Protein AF-A0A2N1TGT5-F1 (afdb_monomer)

pLDDT: mean 75.74, std 11.88, range [37.88, 87.62]

Solvent-accessible surface area (backbone atoms only — not comparable to full-atom values): 3718 Å² total; per-residue (Å²): 133,84,78,68,55,61,90,70,34,69,62,57,57,49,25,72,75,38,56,88,40,74,68,16,50,48,44,64,55,48,53,75,74,33,65,45,50,52,52,53,45,70,74,41,54,76,66,60,39,50,55,49,22,72,75,74,51,79,72,90,125

Sequence (61 aa):
MKQSNCETCPMRKKYDKNPKSLVGRFWKWHIGFCPGWKSYLLSKSPEEREELFKVYGRRNL

Mean predicted aligned error: 6.71 Å

Foldseek 3Di:
DPPLVPVPPVLVVVCVVPCPDPSNVVSLVVLLVDPSNVVVLVVDDPVVNVVVCVVSNDDDD

Radius of gyration: 11.29 Å; Cα contacts (8 Å, |Δi|>4): 33; chains: 1; bounding box: 23×25×26 Å

Secondary structure (DSSP, 8-state):
------TT-HHHHHHHH-TTSHHHHHHHHHHHH-HHHHHHHHHS-HHHHHHHHHHH-----

Structure (mmCIF, N/CA/C/O backbone):
data_AF-A0A2N1TGT5-F1
#
_entry.id   AF-A0A2N1TGT5-F1
#
loop_
_atom_site.group_PDB
_atom_site.id
_atom_site.type_symbol
_atom_site.label_atom_id
_atom_site.label_alt_id
_atom_site.label_comp_id
_atom_site.label_asym_id
_atom_site.label_entity_id
_atom_site.label_seq_id
_atom_site.pdbx_PDB_ins_code
_atom_site.Cartn_x
_atom_site.Cartn_y
_atom_site.Cartn_z
_atom_site.occupancy
_atom_site.B_iso_or_equiv
_atom_site.auth_seq_id
_atom_site.auth_comp_id
_atom_site.auth_asym_id
_atom_site.auth_atom_id
_atom_site.pdbx_PDB_model_num
ATOM 1 N N . MET A 1 1 ? 12.911 -9.765 -18.480 1.00 37.88 1 MET A N 1
ATOM 2 C CA . MET A 1 1 ? 12.883 -9.536 -17.018 1.00 37.88 1 MET A CA 1
ATOM 3 C C . MET A 1 1 ? 12.663 -8.047 -16.776 1.00 37.88 1 MET A C 1
ATOM 5 O O . MET A 1 1 ? 13.564 -7.269 -17.053 1.00 37.88 1 MET A O 1
ATOM 9 N N . LYS A 1 2 ? 11.456 -7.608 -16.393 1.00 40.19 2 LYS A N 1
ATOM 10 C CA . LYS A 1 2 ? 11.214 -6.179 -16.118 1.00 40.19 2 LYS A CA 1
ATOM 11 C C . LYS A 1 2 ? 11.688 -5.895 -14.697 1.00 40.19 2 LYS A C 1
ATOM 13 O O . LYS A 1 2 ? 11.057 -6.351 -13.752 1.00 40.19 2 LYS A O 1
ATOM 18 N N . GLN A 1 3 ? 12.830 -5.220 -14.588 1.00 43.88 3 GLN A N 1
ATOM 19 C CA . GLN A 1 3 ? 13.445 -4.803 -13.330 1.00 43.88 3 GLN A CA 1
ATOM 20 C C . GLN A 1 3 ? 12.399 -4.156 -12.417 1.00 43.88 3 GLN A C 1
ATOM 22 O O . GLN A 1 3 ? 11.726 -3.193 -12.792 1.00 43.88 3 GLN A O 1
ATOM 27 N N . SER A 1 4 ? 12.241 -4.745 -11.237 1.00 49.84 4 SER A N 1
ATOM 28 C CA . SER A 1 4 ? 11.238 -4.425 -10.227 1.00 49.84 4 SER A CA 1
ATOM 29 C C . SER A 1 4 ? 11.538 -3.091 -9.536 1.00 49.84 4 SER A C 1
ATOM 31 O O . SER A 1 4 ? 11.762 -3.051 -8.334 1.00 49.84 4 SER A O 1
ATOM 33 N N . ASN A 1 5 ? 11.523 -1.976 -10.267 1.00 54.06 5 ASN A N 1
ATOM 34 C CA . ASN A 1 5 ? 11.696 -0.629 -9.709 1.00 54.06 5 ASN A CA 1
ATOM 35 C C . ASN A 1 5 ? 10.411 -0.146 -9.003 1.00 54.06 5 ASN A C 1
ATOM 37 O O . ASN A 1 5 ? 9.887 0.937 -9.267 1.00 54.06 5 ASN A O 1
ATOM 41 N N . CYS A 1 6 ? 9.858 -0.965 -8.103 1.00 62.12 6 CYS A N 1
ATOM 42 C CA . CYS A 1 6 ? 8.767 -0.555 -7.218 1.00 62.12 6 CYS A CA 1
ATOM 43 C C . CYS A 1 6 ? 9.212 0.531 -6.228 1.00 62.12 6 CYS A C 1
ATOM 45 O O . CYS A 1 6 ? 8.372 1.299 -5.756 1.00 62.12 6 CYS A O 1
ATOM 47 N N . GLU A 1 7 ? 10.518 0.641 -5.976 1.00 56.47 7 GLU A N 1
ATOM 48 C CA . GLU A 1 7 ? 11.147 1.744 -5.244 1.00 56.47 7 GLU A CA 1
ATOM 49 C C . GLU A 1 7 ? 10.932 3.090 -5.952 1.00 56.47 7 GLU A C 1
ATOM 51 O O . GLU A 1 7 ? 10.643 4.092 -5.305 1.00 56.47 7 GLU A O 1
ATOM 56 N N . THR A 1 8 ? 10.942 3.101 -7.289 1.00 57.31 8 THR A N 1
ATOM 57 C CA . THR A 1 8 ? 10.724 4.300 -8.116 1.00 57.31 8 THR A CA 1
ATOM 58 C C . THR A 1 8 ? 9.303 4.396 -8.676 1.00 57.31 8 THR A C 1
ATOM 60 O O . THR A 1 8 ? 9.058 5.154 -9.612 1.00 57.31 8 THR A O 1
ATOM 63 N N . CYS A 1 9 ? 8.334 3.639 -8.144 1.00 71.06 9 CYS A N 1
ATOM 64 C CA . CYS A 1 9 ? 6.977 3.647 -8.687 1.00 71.06 9 CYS A CA 1
ATOM 65 C C . CYS A 1 9 ? 6.322 5.031 -8.483 1.00 71.06 9 CYS A C 1
ATOM 67 O O . CYS A 1 9 ? 5.988 5.394 -7.348 1.00 71.06 9 CYS A O 1
ATOM 69 N N . PRO A 1 10 ? 6.038 5.799 -9.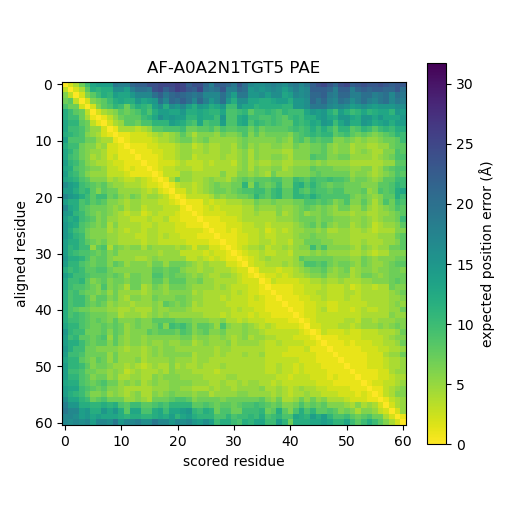556 1.00 67.81 10 PRO A N 1
ATOM 70 C CA . PRO A 1 10 ? 5.455 7.134 -9.430 1.00 67.81 10 PRO A CA 1
ATOM 71 C C . PRO A 1 10 ? 4.055 7.086 -8.814 1.00 67.81 10 PRO A C 1
ATOM 73 O O . PRO A 1 10 ? 3.607 8.053 -8.202 1.00 67.81 10 PRO A O 1
ATOM 76 N N . MET A 1 11 ? 3.361 5.949 -8.928 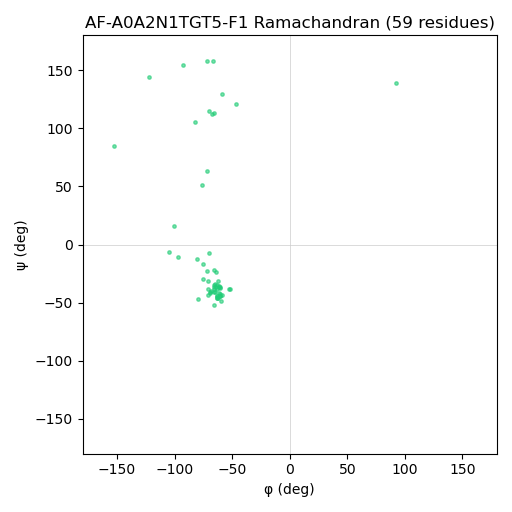1.00 71.38 11 MET A N 1
ATOM 77 C CA . MET A 1 11 ? 2.060 5.787 -8.297 1.00 71.38 11 MET A CA 1
ATOM 78 C C . MET A 1 11 ? 2.150 5.565 -6.779 1.00 71.38 11 MET A C 1
ATOM 80 O O . MET A 1 11 ? 1.269 6.043 -6.070 1.00 71.38 11 MET A O 1
ATOM 84 N N . ARG A 1 12 ? 3.232 4.953 -6.260 1.00 78.69 12 ARG A N 1
ATOM 85 C CA . ARG A 1 12 ? 3.482 4.873 -4.806 1.00 78.69 12 ARG A CA 1
ATOM 86 C C . ARG A 1 12 ? 3.678 6.270 -4.230 1.00 78.69 12 ARG A C 1
ATOM 88 O O . ARG A 1 12 ? 3.048 6.608 -3.240 1.00 78.69 12 ARG A O 1
ATOM 95 N N . LYS A 1 13 ? 4.461 7.112 -4.911 1.00 80.25 13 LYS A N 1
ATOM 96 C CA . LYS A 1 13 ? 4.668 8.518 -4.526 1.00 80.25 13 LYS A CA 1
ATOM 97 C C . LYS A 1 13 ? 3.363 9.324 -4.528 1.00 80.25 13 LYS A C 1
ATOM 99 O O . LYS A 1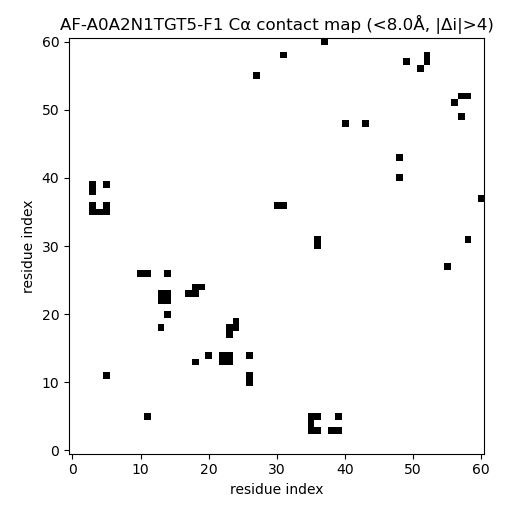 13 ? 3.150 10.165 -3.661 1.00 80.25 13 LYS A O 1
ATOM 104 N N . LYS A 1 14 ? 2.464 9.057 -5.483 1.00 77.62 14 LYS A N 1
ATOM 105 C CA . LYS A 1 14 ? 1.124 9.672 -5.517 1.00 77.62 14 LYS A CA 1
ATOM 106 C C . LYS A 1 14 ? 0.231 9.184 -4.372 1.00 77.62 14 LYS A C 1
ATOM 108 O O . LYS A 1 14 ? -0.485 10.001 -3.800 1.00 77.62 14 LYS A O 1
ATOM 113 N N . TYR A 1 15 ? 0.286 7.893 -4.037 1.00 82.06 15 TYR A N 1
ATOM 114 C CA . TYR A 1 15 ? -0.420 7.337 -2.881 1.00 82.06 15 TYR A CA 1
ATOM 115 C C . TYR A 1 15 ? 0.093 7.933 -1.568 1.00 82.06 15 TYR A C 1
ATOM 117 O O . TYR A 1 15 ? -0.714 8.339 -0.746 1.00 82.06 15 TYR A O 1
ATOM 125 N N . ASP A 1 16 ? 1.411 8.043 -1.405 1.00 79.62 16 ASP A N 1
ATOM 126 C CA . ASP A 1 16 ? 2.047 8.629 -0.222 1.00 79.62 16 ASP A CA 1
ATOM 127 C C . ASP A 1 16 ? 1.635 10.097 -0.026 1.00 79.62 16 ASP A C 1
ATOM 129 O O . ASP A 1 16 ? 1.233 10.505 1.059 1.00 79.62 16 ASP A O 1
ATOM 133 N N . LYS A 1 17 ? 1.597 10.866 -1.124 1.00 83.25 17 LYS A N 1
ATOM 134 C CA . LYS A 1 17 ? 1.157 12.266 -1.103 1.00 83.25 17 LYS A CA 1
ATOM 135 C C . LYS A 1 17 ? -0.327 12.427 -0.755 1.00 83.25 17 LYS A C 1
ATOM 137 O O . LYS A 1 17 ? -0.684 13.408 -0.116 1.00 83.25 17 LYS A O 1
ATOM 142 N N . ASN A 1 18 ? -1.204 11.542 -1.237 1.00 81.75 18 ASN A N 1
ATOM 143 C CA . ASN A 1 18 ? -2.648 11.617 -0.990 1.00 81.75 18 ASN A CA 1
ATOM 144 C C . ASN A 1 18 ? -3.317 10.225 -1.037 1.00 81.75 18 ASN A C 1
ATOM 146 O O . ASN A 1 18 ? -3.905 9.843 -2.059 1.00 81.75 18 ASN A O 1
ATOM 150 N N . PRO A 1 19 ? -3.310 9.470 0.076 1.00 77.69 19 PRO A N 1
ATOM 151 C CA . PRO A 1 19 ? -3.838 8.104 0.101 1.00 77.69 19 PRO A CA 1
ATOM 152 C C . PRO A 1 19 ? -5.371 8.052 0.020 1.00 77.69 19 PRO A C 1
ATOM 154 O O . PRO A 1 19 ? -5.938 7.047 -0.410 1.00 77.69 19 PRO A O 1
ATOM 157 N N . LYS A 1 20 ? -6.058 9.141 0.397 1.00 79.31 20 LYS A N 1
ATOM 158 C CA . LYS A 1 20 ? -7.526 9.264 0.343 1.00 79.31 20 LYS A CA 1
ATOM 159 C C . LYS A 1 20 ? -8.077 9.613 -1.045 1.00 79.31 20 LYS A C 1
ATOM 161 O O . LYS A 1 20 ? -9.282 9.491 -1.252 1.00 79.31 20 LYS A O 1
ATOM 166 N N . SER A 1 21 ? -7.235 10.024 -1.993 1.00 83.31 21 SER A N 1
ATOM 167 C CA . SER A 1 21 ? -7.696 10.401 -3.334 1.00 83.31 21 SER A CA 1
ATOM 168 C C . SER A 1 21 ? -8.135 9.187 -4.155 1.00 83.31 21 SER A C 1
ATOM 170 O O . SER A 1 21 ? -7.681 8.065 -3.926 1.00 83.31 21 SER A O 1
ATOM 172 N N . LEU A 1 22 ? -8.968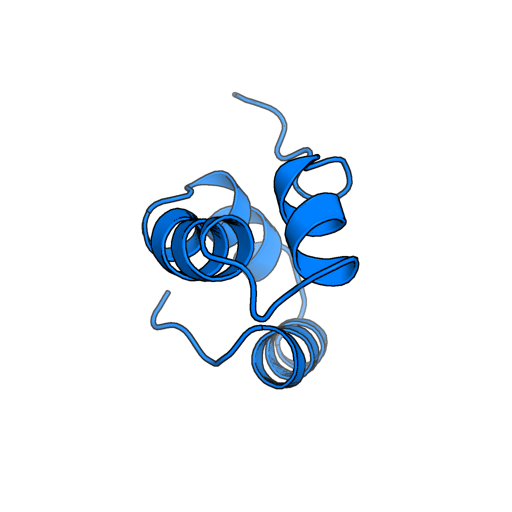 9.416 -5.177 1.00 83.19 22 LEU A N 1
ATOM 173 C CA . LEU A 1 22 ? -9.400 8.381 -6.131 1.00 83.19 22 LEU A CA 1
ATOM 174 C C . LEU A 1 22 ? -8.205 7.629 -6.742 1.00 83.19 22 LEU A C 1
ATOM 176 O O . LEU A 1 22 ? -8.231 6.407 -6.850 1.00 83.19 22 LEU A O 1
ATOM 180 N N . VAL A 1 23 ? -7.114 8.346 -7.031 1.00 81.62 23 VAL A N 1
ATOM 181 C CA . VAL A 1 23 ? -5.843 7.773 -7.505 1.00 81.62 23 VAL A CA 1
ATOM 182 C C . VAL A 1 23 ? -5.173 6.888 -6.446 1.00 81.62 23 VAL A C 1
ATOM 184 O O . VAL A 1 23 ? -4.606 5.857 -6.791 1.00 81.62 23 VAL A O 1
ATOM 187 N N . GLY A 1 24 ? -5.254 7.246 -5.161 1.00 82.31 24 GLY A N 1
ATOM 188 C CA . GLY A 1 24 ? -4.721 6.441 -4.059 1.00 82.31 24 GLY A CA 1
ATOM 189 C C . GLY A 1 24 ? -5.517 5.148 -3.846 1.00 82.31 24 GLY A C 1
ATOM 190 O O . GLY A 1 24 ? -4.938 4.070 -3.703 1.00 82.31 24 GLY A O 1
ATOM 191 N N . ARG A 1 25 ? -6.851 5.217 -3.937 1.00 83.31 25 ARG A N 1
ATOM 192 C CA . ARG A 1 25 ? -7.719 4.026 -3.954 1.00 83.31 25 ARG A CA 1
ATOM 193 C C . ARG A 1 25 ? -7.453 3.139 -5.166 1.00 83.31 25 ARG A C 1
ATOM 195 O O . ARG A 1 25 ? -7.286 1.932 -4.995 1.00 83.31 25 ARG A O 1
ATOM 202 N N . PHE A 1 26 ? -7.340 3.732 -6.354 1.00 84.31 26 PHE A N 1
ATOM 203 C CA . PHE A 1 26 ? -6.972 3.010 -7.569 1.00 84.31 26 PHE A CA 1
ATOM 204 C C . PHE A 1 26 ? -5.607 2.344 -7.411 1.00 84.31 26 PHE A C 1
ATOM 206 O O . PHE A 1 26 ? -5.463 1.169 -7.721 1.00 84.31 26 PHE A O 1
ATOM 213 N N . TRP A 1 27 ? -4.626 3.043 -6.834 1.00 82.38 27 TRP A N 1
ATOM 214 C CA . TRP A 1 27 ? -3.314 2.472 -6.563 1.00 82.38 27 TRP A CA 1
ATOM 215 C C . TRP A 1 27 ? -3.392 1.277 -5.613 1.00 82.38 27 TRP A C 1
ATOM 217 O O . TRP A 1 27 ? -2.782 0.252 -5.896 1.00 82.38 27 TRP A O 1
ATOM 227 N N . LYS A 1 28 ? -4.170 1.370 -4.527 1.00 81.25 28 LYS A N 1
ATOM 228 C CA . LYS A 1 28 ? -4.350 0.279 -3.557 1.00 81.25 28 LYS A CA 1
ATOM 229 C C . LYS A 1 28 ? -4.964 -0.975 -4.187 1.00 81.25 28 LYS A C 1
ATOM 231 O O . LYS A 1 28 ? -4.595 -2.084 -3.796 1.00 81.25 28 LYS A O 1
ATOM 236 N N . TRP A 1 29 ? -5.875 -0.790 -5.140 1.00 83.38 29 TRP A N 1
ATOM 237 C CA . TRP A 1 29 ? -6.438 -1.862 -5.960 1.00 83.38 29 TRP A CA 1
ATOM 238 C C . TRP A 1 29 ? -5.407 -2.398 -6.963 1.00 83.38 29 TRP A C 1
ATOM 240 O O . TRP A 1 29 ? -5.215 -3.608 -7.066 1.00 83.38 29 TRP A O 1
ATOM 250 N N . HIS A 1 30 ? -4.655 -1.513 -7.622 1.00 79.81 30 HIS A N 1
ATOM 251 C CA . HIS A 1 30 ? -3.724 -1.907 -8.675 1.00 79.81 30 HIS A CA 1
ATOM 252 C C . HIS A 1 30 ? -2.557 -2.767 -8.173 1.00 79.81 30 HIS A C 1
ATOM 254 O O . HIS A 1 30 ? -2.112 -3.688 -8.854 1.00 79.81 30 HIS A O 1
ATOM 260 N N . ILE A 1 31 ? -2.078 -2.516 -6.954 1.00 80.19 31 ILE A N 1
ATOM 261 C CA . ILE A 1 31 ? -1.010 -3.320 -6.347 1.00 80.19 31 ILE A CA 1
ATOM 262 C C . ILE A 1 31 ? -1.446 -4.742 -5.970 1.00 80.19 31 ILE A C 1
ATOM 264 O O . ILE A 1 31 ? -0.591 -5.547 -5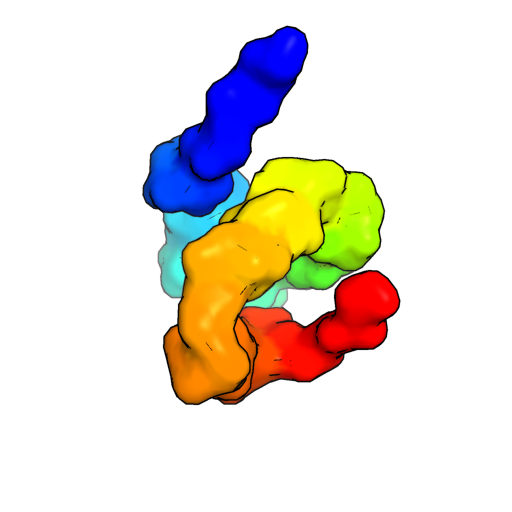.619 1.00 80.19 31 ILE A O 1
ATOM 268 N N . GLY A 1 32 ? -2.739 -5.075 -6.068 1.00 76.25 32 GLY A N 1
ATOM 269 C CA . GLY A 1 32 ? -3.212 -6.460 -5.991 1.00 76.25 32 GLY A CA 1
ATOM 270 C C . GLY A 1 32 ? -2.833 -7.284 -7.226 1.00 76.25 32 GLY A C 1
ATOM 271 O O . GLY A 1 32 ? -2.441 -8.439 -7.090 1.00 76.25 32 GLY A O 1
ATOM 272 N N . PHE A 1 33 ? -2.881 -6.678 -8.417 1.00 74.12 33 PHE A N 1
ATOM 273 C CA . PHE A 1 33 ? -2.472 -7.330 -9.666 1.00 74.12 33 PHE A CA 1
ATOM 274 C C . PHE A 1 33 ? -1.037 -6.994 -10.078 1.00 74.12 33 PHE A C 1
ATOM 276 O O . PHE A 1 33 ? -0.511 -7.600 -11.006 1.00 74.12 33 PHE A O 1
ATOM 283 N N . CYS A 1 34 ? -0.400 -6.017 -9.425 1.00 78.12 34 CYS A N 1
ATOM 284 C CA . CYS A 1 34 ? 0.927 -5.557 -9.808 1.00 78.12 34 CYS A CA 1
ATOM 285 C C . CYS A 1 34 ? 1.979 -6.651 -9.552 1.00 78.12 34 CYS A C 1
ATOM 287 O O . CYS A 1 34 ? 2.302 -6.930 -8.390 1.00 78.12 34 CYS A O 1
ATOM 289 N N . PRO A 1 35 ? 2.578 -7.231 -10.609 1.00 73.56 35 PRO A N 1
ATOM 290 C CA . PRO A 1 35 ? 3.561 -8.299 -10.450 1.00 73.56 35 PRO A CA 1
ATOM 291 C C . PRO A 1 35 ? 4.823 -7.797 -9.738 1.00 73.56 35 PRO A C 1
ATOM 293 O O . PRO A 1 35 ? 5.396 -8.509 -8.919 1.00 73.56 35 PRO A O 1
ATOM 296 N N . GLY A 1 36 ? 5.205 -6.534 -9.964 1.00 76.62 36 GLY A N 1
ATOM 297 C CA . GLY A 1 36 ? 6.349 -5.919 -9.291 1.00 76.62 36 GLY A CA 1
ATOM 298 C C . GLY A 1 36 ? 6.161 -5.791 -7.777 1.00 76.62 36 GLY A C 1
ATOM 299 O O . GLY A 1 36 ? 7.111 -6.002 -7.032 1.00 76.62 36 GLY A O 1
ATOM 300 N N . TRP A 1 37 ? 4.941 -5.503 -7.305 1.00 79.06 37 TRP A N 1
ATOM 301 C CA . TRP A 1 37 ? 4.666 -5.379 -5.869 1.00 79.06 37 TRP A CA 1
ATOM 302 C C . TRP A 1 37 ? 4.767 -6.728 -5.155 1.00 79.06 37 TRP A C 1
ATOM 304 O O . TRP A 1 37 ? 5.371 -6.807 -4.086 1.00 79.06 37 TRP A O 1
ATOM 314 N N . LYS A 1 38 ? 4.250 -7.803 -5.769 1.00 78.31 38 LYS A N 1
ATOM 315 C CA . LYS A 1 38 ? 4.453 -9.167 -5.259 1.00 78.31 38 LYS A CA 1
ATOM 316 C C . LYS A 1 38 ? 5.934 -9.520 -5.194 1.00 78.31 38 LYS A C 1
ATOM 318 O O . LYS A 1 38 ? 6.384 -9.965 -4.147 1.00 78.31 38 LYS A O 1
ATOM 323 N N . SER A 1 39 ? 6.702 -9.282 -6.259 1.00 81.06 39 SER A N 1
ATOM 324 C CA . SER A 1 39 ? 8.145 -9.563 -6.264 1.00 81.06 39 SER A CA 1
ATOM 325 C C . SER A 1 39 ? 8.916 -8.726 -5.240 1.00 81.06 39 SER A C 1
ATOM 327 O O . SER A 1 39 ? 9.808 -9.252 -4.586 1.00 81.06 39 SER A O 1
ATOM 329 N N . TYR A 1 40 ? 8.555 -7.453 -5.055 1.00 80.12 40 TYR A N 1
ATOM 330 C CA . TYR A 1 40 ? 9.146 -6.586 -4.034 1.00 80.12 40 TYR A CA 1
ATOM 331 C C . TYR A 1 40 ? 8.867 -7.112 -2.623 1.00 80.12 40 TYR A C 1
ATOM 333 O O . TYR A 1 40 ? 9.789 -7.236 -1.826 1.00 80.12 40 TYR A O 1
ATOM 341 N N . LEU A 1 41 ? 7.622 -7.502 -2.333 1.00 80.19 41 LEU A N 1
ATOM 342 C CA . LEU A 1 41 ? 7.284 -8.134 -1.060 1.00 80.19 41 LEU A CA 1
ATOM 343 C C . LEU A 1 41 ? 8.030 -9.462 -0.886 1.00 80.19 41 LEU A C 1
ATOM 345 O O . LEU A 1 41 ? 8.634 -9.670 0.156 1.00 80.19 41 LEU A O 1
ATOM 349 N N . LEU A 1 42 ? 8.061 -10.326 -1.903 1.00 81.50 42 LEU A N 1
ATOM 350 C CA . LEU A 1 42 ? 8.772 -11.611 -1.867 1.00 81.50 42 LEU A CA 1
ATOM 351 C C . LEU A 1 42 ? 10.289 -11.458 -1.680 1.00 81.50 42 LEU A C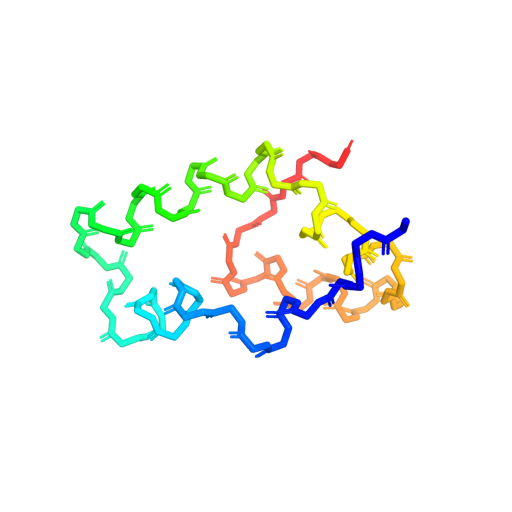 1
ATOM 353 O O . LEU A 1 42 ? 10.907 -12.307 -1.049 1.00 81.50 42 LEU A O 1
ATOM 357 N N . SER A 1 43 ? 10.883 -10.374 -2.176 1.00 83.94 43 SER A N 1
ATOM 358 C CA . SER A 1 43 ? 12.301 -10.067 -1.965 1.00 83.94 43 SER A CA 1
ATOM 359 C C . SER A 1 43 ? 12.609 -9.551 -0.557 1.00 83.94 43 SER A C 1
ATOM 361 O O . SER A 1 43 ? 13.774 -9.515 -0.173 1.00 83.94 43 SER A O 1
ATOM 363 N N . LYS A 1 44 ? 11.597 -9.107 0.193 1.00 83.19 44 LYS A N 1
ATOM 364 C CA . LYS A 1 44 ? 11.744 -8.517 1.528 1.00 83.19 44 LYS A CA 1
ATOM 365 C C . LYS A 1 44 ? 11.592 -9.569 2.623 1.00 83.19 44 LYS A C 1
ATOM 367 O O . LYS A 1 44 ? 10.916 -10.578 2.410 1.00 83.19 44 LYS A O 1
ATOM 372 N N . SER A 1 45 ? 12.189 -9.332 3.790 1.00 86.62 45 SER A N 1
ATOM 373 C CA . SER A 1 45 ? 12.052 -10.206 4.965 1.00 86.62 45 SER A CA 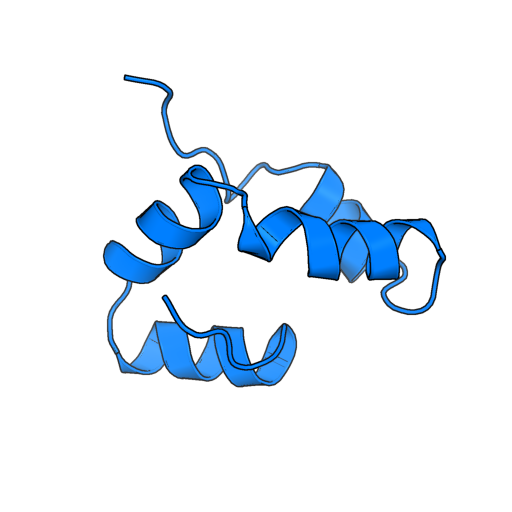1
ATOM 374 C C . SER A 1 45 ? 10.621 -10.191 5.527 1.00 86.62 45 SER A C 1
ATOM 376 O O . SER A 1 45 ? 9.882 -9.234 5.282 1.00 86.62 45 SER A O 1
ATOM 378 N N . PRO A 1 46 ? 10.201 -11.223 6.285 1.00 85.81 46 PRO A N 1
ATOM 379 C CA . PRO A 1 46 ? 8.863 -11.288 6.882 1.00 85.81 46 PRO A CA 1
ATOM 380 C C . PRO A 1 46 ? 8.505 -10.043 7.705 1.00 85.81 46 PRO A C 1
ATOM 382 O O . PRO A 1 46 ? 7.382 -9.553 7.615 1.00 85.81 46 PRO A O 1
ATOM 385 N N . GLU A 1 47 ? 9.481 -9.503 8.432 1.00 87.38 47 GLU A N 1
ATOM 386 C CA . GLU A 1 47 ? 9.344 -8.306 9.265 1.00 87.38 47 GLU A CA 1
ATOM 387 C C . GLU A 1 47 ? 9.074 -7.055 8.416 1.00 87.38 47 GLU A C 1
ATOM 389 O O . GLU A 1 47 ? 8.050 -6.397 8.595 1.00 87.38 47 GLU A O 1
ATOM 394 N N . GLU A 1 48 ? 9.907 -6.792 7.400 1.00 85.88 48 GLU A N 1
ATOM 395 C CA . GLU A 1 48 ? 9.711 -5.666 6.473 1.00 85.88 48 GLU A CA 1
ATOM 396 C C . GLU A 1 48 ? 8.373 -5.766 5.719 1.00 85.88 48 GLU A C 1
ATOM 398 O O . GLU A 1 48 ? 7.701 -4.761 5.475 1.00 85.88 48 GLU A O 1
ATOM 403 N N . ARG A 1 49 ? 7.941 -6.982 5.352 1.00 85.56 49 ARG A N 1
ATOM 404 C CA . ARG A 1 49 ? 6.616 -7.197 4.745 1.00 85.56 49 ARG A CA 1
ATOM 405 C C . ARG A 1 49 ? 5.504 -6.787 5.700 1.00 85.56 49 ARG A C 1
ATOM 407 O O . ARG A 1 49 ? 4.525 -6.185 5.261 1.00 85.56 49 ARG A O 1
ATOM 414 N N . GLU A 1 50 ? 5.634 -7.113 6.980 1.00 86.44 50 GLU A N 1
ATOM 415 C CA . GLU A 1 50 ? 4.635 -6.775 7.986 1.00 86.44 50 GLU A CA 1
ATOM 416 C C . GLU A 1 50 ? 4.525 -5.260 8.190 1.00 86.44 50 GLU A C 1
ATOM 418 O O . GLU A 1 50 ? 3.414 -4.727 8.231 1.00 86.44 50 GLU A O 1
ATOM 423 N N . GLU A 1 51 ? 5.649 -4.544 8.215 1.00 87.62 51 GLU A N 1
ATOM 424 C CA . GLU A 1 51 ? 5.662 -3.078 8.262 1.00 87.62 51 GLU A CA 1
ATOM 425 C C . GLU A 1 51 ? 4.976 -2.463 7.037 1.00 87.62 51 GLU A C 1
ATOM 427 O O . GLU A 1 51 ? 4.111 -1.590 7.156 1.00 87.62 51 GLU A O 1
ATOM 432 N N . LEU A 1 52 ? 5.263 -2.987 5.843 1.00 84.31 52 LEU A N 1
ATOM 433 C CA . LEU A 1 52 ? 4.589 -2.567 4.615 1.00 84.31 52 LEU A CA 1
ATOM 434 C C . LEU A 1 52 ? 3.085 -2.876 4.651 1.00 84.31 52 LEU A C 1
ATOM 436 O O . LEU A 1 52 ? 2.286 -2.091 4.134 1.00 84.31 52 LEU A O 1
ATOM 440 N N . PHE A 1 53 ? 2.670 -3.982 5.270 1.00 84.62 53 PHE A N 1
ATOM 441 C CA . PHE A 1 53 ? 1.257 -4.310 5.456 1.00 84.62 53 PHE A CA 1
ATOM 442 C C . PHE A 1 53 ? 0.561 -3.401 6.471 1.00 84.62 53 PHE A C 1
ATOM 444 O O . PHE A 1 53 ? -0.622 -3.115 6.281 1.00 84.62 53 PHE A O 1
ATOM 451 N N . LYS A 1 54 ? 1.262 -2.894 7.491 1.00 84.75 54 LYS A N 1
ATOM 452 C CA . LYS A 1 54 ? 0.721 -1.883 8.419 1.00 84.75 54 LYS A CA 1
ATOM 453 C C . LYS A 1 54 ? 0.441 -0.564 7.694 1.00 84.75 54 LYS A C 1
ATOM 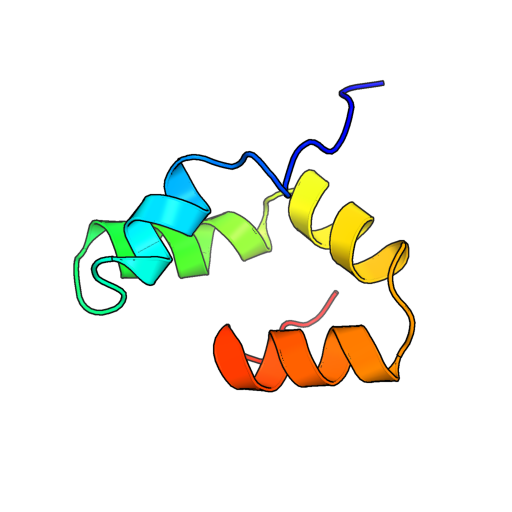455 O O . LYS A 1 54 ? -0.616 0.027 7.891 1.00 84.75 54 LYS A O 1
ATOM 460 N N . VAL A 1 55 ? 1.333 -0.149 6.792 1.00 82.19 55 VAL A N 1
ATOM 461 C CA . VAL A 1 55 ? 1.206 1.118 6.048 1.00 82.19 55 VAL A CA 1
ATOM 462 C C . VAL A 1 55 ? 0.227 1.017 4.868 1.00 82.19 55 VAL A C 1
ATOM 464 O O . VAL A 1 55 ? -0.632 1.880 4.676 1.00 82.19 55 VAL A O 1
ATOM 467 N N . TYR A 1 56 ? 0.333 -0.034 4.051 1.00 79.31 56 TYR A N 1
ATOM 468 C CA . TYR A 1 56 ? -0.401 -0.160 2.781 1.00 79.31 56 TYR A CA 1
ATOM 469 C C . TYR A 1 56 ? -1.589 -1.137 2.833 1.00 79.31 56 TYR A C 1
ATOM 471 O O . TYR A 1 56 ? -2.361 -1.221 1.866 1.00 79.31 56 TYR A O 1
ATOM 479 N N . GLY A 1 57 ? -1.758 -1.849 3.947 1.00 78.88 57 GLY A N 1
ATOM 480 C CA . GLY A 1 57 ? -2.751 -2.900 4.161 1.00 78.88 57 GLY A CA 1
ATOM 481 C C . GLY A 1 57 ? -2.217 -4.297 3.831 1.00 78.88 57 GLY A C 1
ATOM 482 O O . GLY A 1 57 ? -1.546 -4.490 2.813 1.00 78.88 57 GLY A O 1
ATOM 483 N N . ARG A 1 58 ? -2.563 -5.280 4.675 1.00 72.62 58 ARG A N 1
ATOM 484 C CA . ARG A 1 58 ? -2.292 -6.707 4.442 1.00 72.62 58 ARG A CA 1
ATOM 485 C C . ARG A 1 58 ? -2.953 -7.152 3.133 1.00 72.62 58 ARG A C 1
ATOM 487 O O . ARG A 1 58 ? -4.139 -6.905 2.924 1.00 72.62 58 ARG A O 1
ATOM 494 N N . ARG A 1 59 ? -2.189 -7.806 2.256 1.00 69.62 59 ARG A N 1
ATOM 495 C CA . ARG A 1 59 ? -2.706 -8.442 1.034 1.00 69.62 59 ARG A CA 1
ATOM 496 C C . ARG A 1 59 ? -2.362 -9.918 1.043 1.00 69.62 59 ARG A C 1
ATOM 498 O O . ARG A 1 59 ? -1.273 -10.277 1.479 1.00 69.62 59 ARG A O 1
ATOM 505 N N . ASN A 1 60 ? -3.275 -10.733 0.525 1.00 58.38 60 ASN A N 1
ATOM 506 C CA . ASN A 1 60 ? -2.954 -12.108 0.173 1.00 58.38 60 ASN A CA 1
ATOM 507 C C . ASN A 1 60 ? -2.037 -12.077 -1.052 1.00 58.38 60 ASN A C 1
ATOM 509 O O . ASN A 1 60 ? -2.411 -11.546 -2.103 1.00 58.38 60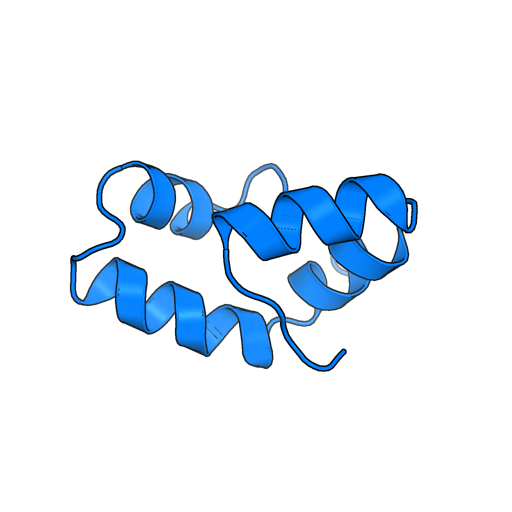 ASN A O 1
ATOM 513 N N . LEU A 1 61 ? -0.805 -12.539 -0.844 1.00 57.00 61 LEU A N 1
ATOM 514 C CA . LEU A 1 61 ? 0.191 -12.762 -1.886 1.00 57.00 61 LEU A CA 1
ATOM 515 C C . LEU A 1 61 ? -0.188 -13.972 -2.736 1.00 57.00 61 LEU A C 1
ATOM 517 O O . LEU A 1 61 ? -0.808 -14.909 -2.202 1.00 57.00 61 LEU A O 1
#

Nearest PDB structures (foldseek):
  4v61-assembly1_AO  TM=3.591E-01  e=5.093E+00  Spinacia oleracea
  8g2d-assembly2_2o  TM=3.972E-01  e=7.854E+00  Thermus thermophilus HB8